Protein AF-A0A1R0GMZ8-F1 (afdb_monomer_lite)

Secondary structure (DSSP, 8-state):
-HHHHHHHHHHTT--GGGTHHHHHHTTTTTTS-HHHHHHHHHHHHHSTTHHHHHHHHHHHHHHHHHHHHTT--HHHHHHHHHS-----HHHHHHTT-

InterPro domains:
  IPR000195 Rab-GAP-TBC domain [PF00566] (2-69)
  IPR000195 Rab-GAP-TBC domain [PS50086] (1-48)
  IPR035969 Rab-GAP-TBC domain superfamily [SSF47923] (1-90)

Structure (mmCIF, N/CA/C/O backbone):
data_AF-A0A1R0GMZ8-F1
#
_entry.id   AF-A0A1R0GMZ8-F1
#
loop_
_atom_site.group_PDB
_atom_site.id
_atom_site.type_symbol
_atom_site.label_atom_id
_atom_site.label_alt_id
_atom_site.label_comp_id
_atom_site.label_asym_id
_atom_site.label_entity_id
_atom_site.label_seq_id
_atom_site.pdbx_PDB_ins_code
_atom_site.Cartn_x
_atom_site.Cartn_y
_atom_site.Cartn_z
_atom_site.occupancy
_atom_site.B_iso_or_equiv
_atom_site.auth_seq_id
_atom_site.auth_comp_id
_atom_site.auth_asym_id
_atom_site.auth_atom_id
_atom_site.pdbx_PDB_model_num
ATOM 1 N N . MET A 1 1 ? -16.283 5.421 -4.354 1.00 56.66 1 MET A N 1
ATOM 2 C CA . MET A 1 1 ? -15.078 4.561 -4.260 1.00 56.66 1 MET A CA 1
ATOM 3 C C . MET A 1 1 ? -13.914 5.290 -3.586 1.00 56.66 1 MET A C 1
ATOM 5 O O . MET A 1 1 ? -13.849 5.190 -2.375 1.00 56.66 1 MET A O 1
ATOM 9 N N . LEU A 1 2 ? -13.061 6.079 -4.261 1.00 70.12 2 LEU A N 1
ATOM 10 C CA . LEU A 1 2 ? -11.957 6.790 -3.568 1.00 70.12 2 LEU A CA 1
ATOM 11 C C . LEU A 1 2 ? -12.402 7.836 -2.518 1.00 70.12 2 LEU A C 1
ATOM 13 O O . LEU A 1 2 ? -11.794 7.876 -1.453 1.00 70.12 2 LEU A O 1
ATOM 17 N N . PRO A 1 3 ? -13.455 8.649 -2.759 1.00 79.88 3 PRO A N 1
ATOM 18 C CA . PRO A 1 3 ? -13.935 9.599 -1.751 1.00 79.88 3 PRO A CA 1
ATOM 19 C C . PRO A 1 3 ? -14.542 8.926 -0.514 1.00 79.88 3 PRO A C 1
ATOM 21 O O . PRO A 1 3 ? -14.454 9.482 0.570 1.00 79.88 3 PRO A O 1
ATOM 24 N N . GLU A 1 4 ? -15.139 7.740 -0.684 1.00 84.88 4 GLU A N 1
ATOM 25 C CA . GLU A 1 4 ? -15.691 6.952 0.429 1.00 84.88 4 GLU A CA 1
ATOM 26 C C . GLU A 1 4 ? -14.556 6.424 1.301 1.00 84.88 4 GLU A C 1
ATOM 28 O O . GLU A 1 4 ? -14.518 6.754 2.471 1.00 84.88 4 GLU A O 1
ATOM 33 N N . LEU A 1 5 ? -13.556 5.753 0.709 1.00 86.50 5 LEU A N 1
ATOM 34 C CA . LEU A 1 5 ? -12.401 5.244 1.458 1.00 86.50 5 LEU A CA 1
ATOM 35 C C . LEU A 1 5 ? -11.663 6.351 2.228 1.00 86.50 5 LEU A C 1
ATOM 37 O O . LEU A 1 5 ? -11.162 6.118 3.321 1.00 86.50 5 LEU A O 1
ATOM 41 N N . TYR A 1 6 ? -11.568 7.553 1.653 1.00 88.56 6 TYR A N 1
ATOM 42 C CA . TYR A 1 6 ? -11.003 8.696 2.364 1.00 88.56 6 TYR A CA 1
ATOM 43 C C . TYR A 1 6 ? -11.851 9.089 3.581 1.00 88.56 6 TYR A C 1
ATOM 45 O O . TYR A 1 6 ? -11.282 9.290 4.648 1.00 88.56 6 TYR A O 1
ATOM 53 N N . SER A 1 7 ? -13.178 9.157 3.424 1.00 89.94 7 SER A N 1
ATOM 54 C CA . SER A 1 7 ? -14.117 9.445 4.516 1.00 89.94 7 SER A CA 1
ATOM 55 C C . SER A 1 7 ? -14.042 8.381 5.609 1.00 89.94 7 SER A C 1
ATOM 57 O O . SER A 1 7 ? -13.904 8.731 6.771 1.00 89.94 7 SER A O 1
ATOM 59 N N . ASP A 1 8 ? -14.047 7.100 5.236 1.00 89.44 8 ASP A N 1
ATOM 60 C CA . ASP A 1 8 ? -14.008 5.970 6.171 1.00 89.44 8 ASP A CA 1
ATOM 61 C C . ASP A 1 8 ? -12.720 6.008 7.021 1.00 89.44 8 ASP A C 1
ATOM 63 O O . ASP A 1 8 ? -12.743 5.876 8.242 1.00 89.44 8 ASP A O 1
ATOM 67 N N . LEU A 1 9 ? -11.574 6.269 6.383 1.00 91.38 9 LEU A N 1
ATOM 68 C CA . LEU A 1 9 ? -10.291 6.413 7.076 1.00 91.38 9 LEU A CA 1
ATOM 69 C C . LEU A 1 9 ? -10.210 7.694 7.923 1.00 91.38 9 LEU A C 1
ATOM 71 O O . LEU A 1 9 ? -9.527 7.703 8.947 1.00 91.38 9 LEU A O 1
ATOM 75 N N . GLU A 1 10 ? -10.861 8.779 7.502 1.00 91.81 10 GLU A N 1
ATOM 76 C CA . GLU A 1 10 ? -10.930 10.028 8.270 1.00 91.81 10 GLU A CA 1
ATOM 77 C C . GLU A 1 10 ? -11.813 9.873 9.519 1.00 91.81 10 GLU A C 1
ATOM 79 O O . GLU A 1 10 ? -11.427 10.348 10.588 1.00 91.81 10 GLU A O 1
ATOM 84 N N . GLU A 1 11 ? -12.942 9.165 9.409 1.00 92.50 11 GLU A N 1
ATO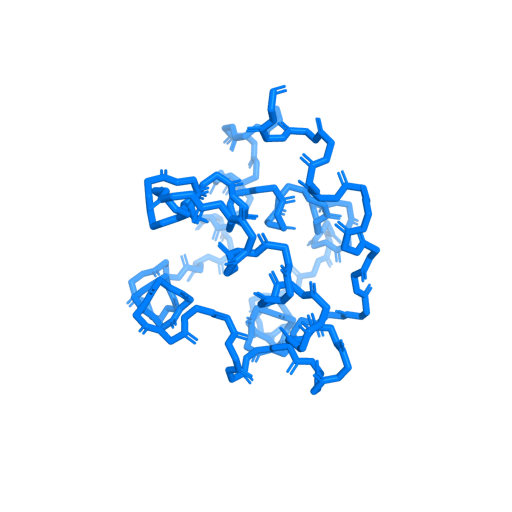M 85 C CA . GLU A 1 11 ? -13.838 8.829 10.525 1.00 92.50 11 GLU A CA 1
ATOM 86 C C . GLU A 1 11 ? -13.130 7.983 11.592 1.00 92.50 11 GLU A C 1
ATOM 88 O O . GLU A 1 11 ? -13.281 8.247 12.784 1.00 92.50 11 GLU A O 1
ATOM 93 N N . GLU A 1 12 ? -12.270 7.055 11.170 1.00 94.38 12 GLU A N 1
ATOM 94 C CA . GLU A 1 12 ? -11.416 6.246 12.051 1.00 94.38 12 GLU A CA 1
ATOM 95 C C . GLU A 1 12 ? -10.125 6.969 12.494 1.00 94.38 12 GLU A C 1
ATOM 97 O O . GLU A 1 12 ? -9.187 6.345 12.994 1.00 94.38 12 GLU A O 1
ATOM 102 N N . GLU A 1 13 ? -10.031 8.291 12.313 1.00 94.31 13 GLU A N 1
ATOM 103 C CA . GLU A 1 13 ? -8.897 9.138 12.720 1.00 94.31 13 GLU A CA 1
ATOM 104 C C . GLU A 1 13 ? -7.529 8.677 12.165 1.00 94.31 13 GLU A C 1
ATOM 106 O O . GLU A 1 13 ? -6.471 8.845 12.790 1.00 94.31 13 GLU A O 1
ATOM 111 N N . ILE A 1 14 ? -7.504 8.079 10.972 1.00 95.06 14 ILE A N 1
ATOM 112 C CA . ILE A 1 14 ? -6.270 7.610 10.338 1.00 95.06 14 ILE A CA 1
ATOM 113 C C . ILE A 1 14 ? -5.493 8.793 9.756 1.00 95.06 14 ILE A C 1
ATOM 115 O O . ILE A 1 14 ? -5.859 9.414 8.759 1.00 95.06 14 ILE A O 1
ATOM 119 N N . ASN A 1 15 ? -4.334 9.078 10.349 1.00 92.25 15 ASN A N 1
ATOM 120 C CA . ASN A 1 15 ? -3.453 10.134 9.872 1.00 92.25 15 ASN A CA 1
ATOM 121 C C . ASN A 1 15 ? -2.554 9.648 8.724 1.00 92.25 15 ASN A C 1
ATOM 123 O O . ASN A 1 15 ? -1.498 9.047 8.935 1.00 92.25 15 ASN A O 1
ATOM 127 N N . PHE A 1 16 ? -2.929 9.992 7.493 1.00 90.94 16 PHE A N 1
ATOM 128 C CA . PHE A 1 16 ? -2.166 9.679 6.279 1.00 90.94 16 PHE A CA 1
ATOM 129 C C . PHE A 1 16 ? -0.701 10.140 6.322 1.00 90.94 16 PHE A C 1
ATOM 131 O O . PHE A 1 16 ? 0.172 9.489 5.744 1.00 90.94 16 PHE A O 1
ATOM 138 N N . SER A 1 17 ? -0.399 11.221 7.047 1.00 92.31 17 SER A N 1
ATOM 139 C CA . SER A 1 17 ? 0.970 11.743 7.171 1.00 92.31 17 SER A CA 1
ATOM 140 C C . SER A 1 17 ? 1.914 10.773 7.891 1.00 92.31 17 SER A C 1
ATOM 142 O O . SER A 1 17 ? 3.130 10.888 7.743 1.00 92.31 17 SER A O 1
ATOM 144 N N . GLU A 1 18 ? 1.379 9.814 8.653 1.00 90.94 18 GLU A N 1
ATOM 145 C CA . GLU A 1 18 ? 2.170 8.828 9.398 1.00 90.94 18 GLU A CA 1
ATOM 146 C C . GLU A 1 18 ? 2.735 7.722 8.496 1.00 90.94 18 GLU A C 1
ATOM 148 O O . GLU A 1 18 ? 3.820 7.207 8.776 1.00 90.94 18 GLU A O 1
ATOM 153 N N . PHE A 1 19 ? 2.049 7.374 7.400 1.00 93.12 19 PHE A N 1
ATOM 154 C CA . PHE A 1 19 ? 2.411 6.217 6.571 1.00 93.12 19 PHE A CA 1
ATOM 155 C C . PHE A 1 19 ? 2.661 6.540 5.094 1.00 93.12 19 PHE A C 1
ATOM 157 O O . PHE A 1 19 ? 3.535 5.918 4.490 1.00 93.12 19 PHE A O 1
ATOM 164 N N . VAL A 1 20 ? 1.973 7.525 4.502 1.00 94.69 20 VAL A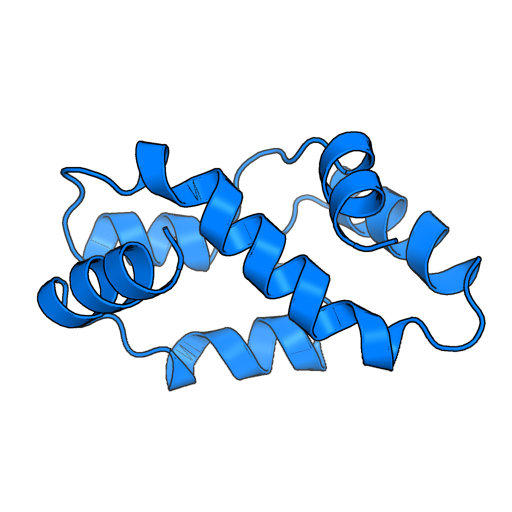 N 1
ATOM 165 C CA . VAL A 1 20 ? 2.105 7.841 3.066 1.00 94.69 20 VAL A CA 1
ATOM 166 C C . VAL A 1 20 ? 3.551 8.177 2.676 1.00 94.69 20 VAL A C 1
ATOM 168 O O . VAL A 1 20 ? 4.038 7.608 1.697 1.00 94.69 20 VAL A O 1
ATOM 171 N N . PRO A 1 21 ? 4.307 9.001 3.434 1.00 95.56 21 PRO A N 1
ATOM 172 C CA . PRO A 1 21 ? 5.714 9.238 3.120 1.00 95.56 21 PRO A CA 1
ATOM 173 C C . PRO A 1 21 ? 6.560 7.963 3.173 1.00 95.56 21 PRO A C 1
ATOM 175 O O . PRO A 1 21 ? 7.526 7.843 2.428 1.00 95.56 21 PRO A O 1
ATOM 178 N N . GLN A 1 22 ? 6.216 7.003 4.036 1.00 95.81 22 GLN A N 1
ATOM 179 C CA . GLN A 1 22 ? 6.941 5.736 4.117 1.00 95.81 22 GLN A CA 1
ATOM 180 C C . GLN A 1 22 ? 6.687 4.884 2.874 1.00 95.81 22 GLN A C 1
ATOM 182 O O . GLN A 1 22 ? 7.634 4.352 2.300 1.00 95.81 22 GLN A O 1
ATOM 187 N N . TRP A 1 23 ? 5.426 4.797 2.443 1.00 96.56 23 TRP A N 1
ATOM 188 C CA . TRP A 1 23 ? 5.043 4.068 1.237 1.00 96.56 23 TRP A CA 1
ATOM 189 C C . TRP A 1 23 ? 5.773 4.630 0.015 1.00 96.56 23 TRP A C 1
ATOM 191 O O . TRP A 1 23 ? 6.417 3.868 -0.701 1.00 96.56 23 TRP A O 1
ATOM 201 N N . LEU A 1 24 ? 5.753 5.959 -0.149 1.00 96.38 24 LEU A N 1
ATOM 202 C CA . LEU A 1 24 ? 6.349 6.650 -1.295 1.00 96.38 24 LEU A CA 1
ATOM 203 C C . LEU A 1 24 ? 7.884 6.633 -1.288 1.00 96.38 24 LEU A C 1
ATOM 205 O O . LEU A 1 24 ? 8.499 6.350 -2.312 1.00 96.38 24 LEU A O 1
ATOM 209 N N . ASN A 1 25 ? 8.522 6.924 -0.150 1.00 96.38 25 ASN A N 1
ATOM 210 C CA . ASN A 1 25 ? 9.983 7.059 -0.093 1.00 96.38 25 ASN A CA 1
ATOM 211 C C . ASN A 1 25 ? 10.705 5.710 -0.106 1.00 96.38 25 ASN A C 1
ATOM 213 O O . ASN A 1 25 ? 11.825 5.621 -0.606 1.00 96.38 25 ASN A O 1
ATOM 217 N N . PHE A 1 26 ? 10.091 4.668 0.462 1.00 96.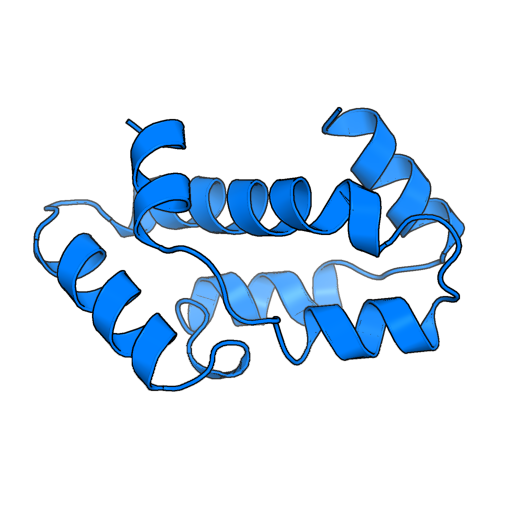88 26 PHE A N 1
ATOM 218 C CA . PHE A 1 26 ? 10.686 3.331 0.530 1.00 96.88 26 PHE A CA 1
ATOM 219 C C . PHE A 1 26 ? 10.089 2.356 -0.482 1.00 96.88 26 PHE A C 1
ATOM 221 O O . PHE A 1 26 ? 10.398 1.165 -0.427 1.00 96.88 26 PHE A O 1
ATOM 228 N N . ILE A 1 27 ? 9.256 2.849 -1.405 1.00 95.75 27 ILE A N 1
ATOM 229 C CA . ILE A 1 27 ? 8.680 2.066 -2.502 1.00 95.75 27 ILE A CA 1
ATOM 230 C C . ILE A 1 27 ? 8.019 0.790 -1.941 1.00 95.75 27 ILE A C 1
ATOM 232 O O . ILE A 1 27 ? 8.260 -0.326 -2.408 1.00 95.75 27 ILE A O 1
ATOM 236 N N . LEU A 1 28 ? 7.239 0.968 -0.866 1.00 96.12 28 LEU A N 1
ATOM 237 C CA . LEU A 1 28 ? 6.492 -0.063 -0.122 1.00 96.12 28 LEU A CA 1
ATOM 238 C C . LEU A 1 28 ? 7.308 -1.215 0.499 1.00 96.12 28 LEU A C 1
ATOM 240 O O . LEU A 1 28 ? 6.723 -2.136 1.073 1.00 96.12 28 LEU A O 1
ATOM 244 N N . ALA A 1 29 ? 8.642 -1.195 0.428 1.00 96.06 29 ALA A N 1
ATOM 245 C CA . ALA A 1 29 ? 9.464 -2.309 0.905 1.00 96.06 29 ALA A CA 1
ATOM 246 C C . ALA A 1 29 ? 9.271 -2.674 2.390 1.00 96.06 29 ALA A C 1
ATOM 248 O O . ALA A 1 29 ? 9.297 -3.869 2.687 1.00 96.06 29 ALA A O 1
ATOM 249 N N . PRO A 1 30 ? 9.071 -1.722 3.325 1.00 95.88 30 PRO A N 1
ATOM 250 C CA . PRO A 1 30 ? 8.829 -2.060 4.728 1.00 95.88 30 PRO A CA 1
ATOM 251 C C . PRO A 1 30 ? 7.450 -2.678 4.988 1.00 95.88 30 PRO A C 1
ATOM 253 O O . PRO A 1 30 ? 7.292 -3.398 5.971 1.00 95.88 30 PRO A O 1
ATOM 256 N N . GLN A 1 31 ? 6.457 -2.377 4.146 1.00 96.19 31 GLN A N 1
ATOM 257 C CA . GLN A 1 31 ? 5.066 -2.782 4.361 1.00 96.19 31 GLN A CA 1
ATOM 258 C C . GLN A 1 31 ? 4.716 -4.105 3.680 1.00 96.19 31 GLN A C 1
ATOM 260 O O . GLN A 1 31 ? 3.811 -4.800 4.138 1.00 96.19 31 GLN A O 1
ATOM 265 N N . LEU A 1 32 ? 5.421 -4.466 2.607 1.00 95.06 32 LEU A N 1
ATOM 266 C CA . LEU A 1 32 ? 5.191 -5.694 1.852 1.00 95.06 32 LEU A CA 1
ATOM 267 C C . LEU A 1 32 ? 6.077 -6.847 2.332 1.00 95.06 32 LEU A C 1
ATOM 269 O O . LEU A 1 32 ? 7.222 -6.676 2.752 1.00 95.06 32 LEU A O 1
ATOM 273 N N . ALA A 1 33 ? 5.566 -8.071 2.191 1.00 94.56 33 ALA A N 1
ATOM 274 C CA . ALA A 1 33 ? 6.400 -9.262 2.276 1.00 94.56 33 ALA A CA 1
ATOM 275 C C . ALA A 1 33 ? 7.458 -9.255 1.159 1.00 94.56 33 ALA A C 1
ATOM 277 O O . ALA A 1 33 ? 7.162 -8.879 0.025 1.00 94.56 33 ALA A O 1
ATOM 278 N N . LEU A 1 34 ? 8.663 -9.764 1.449 1.00 93.75 34 LEU A N 1
ATOM 279 C CA . LEU A 1 34 ? 9.809 -9.733 0.528 1.00 93.75 34 LEU A CA 1
ATOM 280 C C . LEU A 1 34 ? 9.474 -10.223 -0.891 1.00 93.75 34 LEU A C 1
ATOM 282 O O . LEU A 1 34 ? 9.922 -9.628 -1.864 1.00 93.75 34 LEU A O 1
ATOM 286 N N . GLN A 1 35 ? 8.677 -11.288 -1.021 1.00 93.12 35 GLN A N 1
ATOM 287 C CA . GLN A 1 35 ? 8.294 -11.826 -2.331 1.00 93.12 35 GLN A CA 1
ATOM 288 C C . GLN A 1 35 ? 7.461 -10.832 -3.157 1.00 93.12 35 GLN A C 1
ATOM 290 O O . GLN A 1 35 ? 7.695 -10.692 -4.357 1.00 93.12 35 GLN A O 1
ATOM 295 N N . ASN A 1 36 ? 6.533 -10.112 -2.521 1.00 93.56 36 ASN A N 1
ATOM 296 C CA . ASN A 1 36 ? 5.721 -9.088 -3.179 1.00 93.56 36 ASN A CA 1
ATOM 297 C C . ASN A 1 36 ? 6.543 -7.837 -3.482 1.00 93.56 36 ASN A C 1
ATOM 299 O O . ASN A 1 36 ? 6.395 -7.278 -4.565 1.00 93.56 36 ASN A O 1
ATOM 303 N N . THR A 1 37 ? 7.459 -7.453 -2.587 1.00 94.94 37 THR A N 1
ATOM 304 C CA . THR A 1 37 ? 8.415 -6.365 -2.836 1.00 94.94 37 THR A CA 1
ATOM 305 C C . THR A 1 37 ? 9.240 -6.642 -4.088 1.00 94.94 37 THR A C 1
ATOM 307 O O . THR A 1 37 ? 9.287 -5.805 -4.982 1.00 94.94 37 THR A O 1
ATOM 310 N N . LEU A 1 38 ? 9.840 -7.834 -4.194 1.00 94.31 38 LEU A N 1
ATOM 311 C CA . LEU A 1 38 ? 10.656 -8.207 -5.353 1.00 94.31 38 LEU A CA 1
ATOM 312 C C . LEU A 1 38 ? 9.836 -8.221 -6.647 1.00 94.31 38 LEU A C 1
ATOM 314 O O . LEU A 1 38 ? 10.263 -7.627 -7.628 1.00 94.31 38 LEU A O 1
ATOM 318 N N . ARG A 1 39 ? 8.634 -8.814 -6.641 1.00 93.00 39 ARG A N 1
ATOM 319 C CA . ARG A 1 39 ? 7.754 -8.815 -7.824 1.00 93.00 39 ARG A CA 1
ATOM 320 C C . ARG A 1 39 ? 7.339 -7.415 -8.258 1.00 93.00 39 ARG A C 1
ATOM 322 O O . ARG A 1 39 ? 7.304 -7.134 -9.451 1.00 93.00 39 ARG A O 1
ATOM 329 N N . LEU A 1 40 ? 7.005 -6.545 -7.307 1.00 92.62 40 LEU A N 1
ATOM 330 C CA . LEU A 1 40 ? 6.652 -5.162 -7.610 1.00 92.62 40 LEU A CA 1
ATOM 331 C C . LEU A 1 40 ? 7.847 -4.420 -8.213 1.00 92.62 40 LEU A C 1
ATOM 333 O O . LEU A 1 40 ? 7.700 -3.692 -9.191 1.00 92.62 40 LEU A O 1
ATOM 337 N N . TRP A 1 41 ? 9.034 -4.633 -7.651 1.00 94.62 41 TRP A N 1
ATOM 338 C CA . TRP A 1 41 ? 10.262 -4.005 -8.121 1.00 94.62 41 TRP A CA 1
ATOM 339 C C . TRP A 1 41 ? 10.714 -4.532 -9.484 1.00 94.62 41 TRP A C 1
ATOM 341 O O . TRP A 1 41 ? 11.203 -3.739 -10.281 1.00 94.62 41 TRP A O 1
ATOM 351 N N . ASP A 1 42 ? 10.478 -5.807 -9.806 1.00 93.75 42 ASP A N 1
ATOM 352 C CA . ASP A 1 42 ? 10.695 -6.343 -11.157 1.00 93.75 42 ASP A CA 1
ATOM 353 C C . ASP A 1 42 ? 9.856 -5.577 -12.196 1.00 93.75 42 ASP A C 1
ATOM 355 O O . ASP A 1 42 ? 10.361 -5.217 -13.261 1.00 93.75 42 ASP A O 1
ATOM 359 N N . VAL A 1 43 ? 8.592 -5.266 -11.875 1.00 90.44 43 VAL A N 1
ATOM 360 C CA . VAL A 1 43 ? 7.725 -4.443 -12.736 1.00 90.44 43 VAL A CA 1
ATOM 361 C C . VAL A 1 43 ? 8.250 -3.011 -12.814 1.00 90.44 43 VAL A C 1
ATOM 363 O O . VAL A 1 43 ? 8.462 -2.504 -13.914 1.00 90.44 43 VAL A O 1
ATOM 366 N N . TYR A 1 44 ? 8.518 -2.365 -11.679 1.00 92.94 44 TYR A N 1
ATOM 367 C CA . TYR A 1 44 ? 8.999 -0.980 -11.647 1.00 92.94 44 TYR A CA 1
ATOM 368 C C . TYR A 1 44 ? 10.301 -0.782 -12.410 1.00 92.94 44 TYR A C 1
ATOM 370 O O . TYR A 1 44 ? 10.405 0.140 -13.211 1.00 92.94 44 TYR A O 1
ATOM 378 N N . PHE A 1 45 ? 11.277 -1.665 -12.226 1.00 91.56 45 PHE A N 1
ATOM 379 C CA . PHE A 1 45 ? 12.565 -1.553 -12.903 1.00 91.56 45 PHE A CA 1
ATOM 380 C C . PHE A 1 45 ? 12.522 -1.983 -14.372 1.00 91.56 45 PHE A C 1
ATOM 382 O O . PHE A 1 45 ? 13.494 -1.767 -15.093 1.00 91.56 45 PHE A O 1
ATOM 389 N N . SER A 1 46 ? 11.397 -2.533 -14.843 1.00 91.88 46 SER A N 1
ATOM 390 C CA . SER A 1 46 ? 11.132 -2.706 -16.276 1.00 91.88 46 SER A CA 1
ATOM 391 C C . SER A 1 46 ? 10.556 -1.448 -16.949 1.00 91.88 46 SER A C 1
ATOM 393 O O . SER A 1 46 ? 10.536 -1.371 -18.177 1.00 91.88 46 SER A O 1
ATOM 395 N N . MET A 1 47 ? 10.107 -0.457 -16.168 1.00 89.00 47 MET A N 1
ATOM 396 C CA . MET A 1 47 ? 9.511 0.797 -16.640 1.00 89.00 47 MET A CA 1
ATOM 397 C C . MET A 1 47 ? 10.517 1.956 -16.550 1.00 89.00 47 MET A C 1
ATOM 399 O O . MET A 1 47 ? 11.298 2.038 -15.607 1.00 89.00 47 MET A O 1
ATOM 403 N N . ASN A 1 48 ? 10.469 2.894 -17.500 1.00 85.88 48 ASN A N 1
ATOM 404 C CA . ASN A 1 48 ? 11.405 4.028 -17.525 1.00 85.88 48 ASN A CA 1
ATOM 405 C C . ASN A 1 48 ? 11.108 5.097 -16.449 1.00 85.88 48 ASN A C 1
ATOM 407 O O . ASN A 1 48 ? 12.049 5.671 -15.913 1.00 85.88 48 ASN A O 1
ATOM 411 N N . ASP A 1 49 ? 9.834 5.307 -16.085 1.00 87.75 49 ASP A N 1
ATOM 412 C CA . ASP A 1 49 ? 9.391 6.402 -15.198 1.00 87.75 49 ASP A CA 1
ATOM 413 C C . ASP A 1 49 ? 8.512 5.902 -14.038 1.00 87.75 49 ASP A C 1
ATOM 415 O O . ASP A 1 49 ? 7.516 6.516 -13.662 1.00 87.75 49 ASP A O 1
ATOM 419 N N . PHE A 1 50 ? 8.854 4.750 -13.450 1.00 89.81 50 PHE A N 1
ATOM 420 C CA . PHE A 1 50 ? 8.001 4.081 -12.455 1.00 89.81 50 PHE A CA 1
ATOM 421 C C . PHE A 1 50 ? 7.628 4.957 -11.244 1.00 89.81 50 PHE A C 1
ATOM 423 O O . PHE A 1 50 ? 6.577 4.748 -10.642 1.00 89.81 50 PHE A O 1
ATOM 430 N N . LEU A 1 51 ? 8.460 5.939 -10.879 1.00 92.56 51 LEU A N 1
ATOM 431 C CA . LEU A 1 51 ? 8.183 6.851 -9.765 1.00 92.56 51 LEU A CA 1
ATOM 432 C C . LEU A 1 51 ? 6.968 7.747 -10.029 1.00 92.56 51 LEU A C 1
ATOM 434 O O . LEU A 1 51 ? 6.266 8.087 -9.080 1.00 92.56 51 LEU A O 1
ATOM 438 N N . GLU A 1 52 ? 6.682 8.087 -11.289 1.00 92.00 52 GLU A N 1
ATOM 439 C CA . GLU A 1 52 ? 5.466 8.825 -11.660 1.00 92.00 52 GLU A CA 1
ATOM 440 C C . GLU A 1 52 ? 4.214 7.953 -11.494 1.00 92.00 52 GLU A C 1
ATOM 442 O O . GLU A 1 52 ? 3.148 8.448 -11.130 1.00 92.00 52 GLU A O 1
ATOM 447 N N . PHE A 1 53 ? 4.361 6.638 -11.684 1.00 88.81 53 PHE A N 1
ATOM 448 C CA . PHE A 1 53 ? 3.292 5.650 -11.522 1.00 88.81 53 PHE A CA 1
ATOM 449 C C . PHE A 1 53 ? 3.110 5.182 -10.072 1.00 88.81 53 PHE A C 1
ATOM 451 O O . PHE A 1 53 ? 2.027 4.739 -9.690 1.00 88.81 53 PHE A O 1
ATOM 458 N N . HIS A 1 54 ? 4.147 5.288 -9.242 1.00 93.88 54 HIS A N 1
ATOM 459 C CA . HIS A 1 54 ? 4.152 4.745 -7.887 1.00 93.88 54 HIS A CA 1
ATOM 460 C C . HIS A 1 54 ? 2.991 5.239 -6.995 1.00 93.88 54 HIS A C 1
ATOM 462 O O . HIS A 1 54 ? 2.374 4.404 -6.326 1.00 93.88 54 HIS A O 1
ATOM 468 N N . PRO A 1 55 ? 2.602 6.533 -7.004 1.00 93.56 55 PRO A N 1
ATOM 469 C CA . PRO A 1 55 ? 1.438 6.995 -6.248 1.00 93.56 55 PRO A CA 1
ATOM 470 C C . PRO A 1 55 ? 0.136 6.288 -6.646 1.00 93.56 55 PRO A C 1
ATOM 472 O O . PRO A 1 55 ? -0.684 5.992 -5.780 1.00 93.56 55 PRO A O 1
ATOM 475 N N . PHE A 1 56 ? -0.047 5.968 -7.930 1.00 90.69 56 PHE A N 1
ATOM 476 C CA . PHE A 1 56 ? -1.234 5.258 -8.413 1.00 90.69 56 PHE A CA 1
ATOM 477 C C . PHE A 1 56 ? -1.265 3.815 -7.922 1.00 90.69 56 PHE A C 1
ATOM 479 O O . PHE A 1 56 ? -2.324 3.328 -7.536 1.00 90.69 56 PHE A O 1
ATOM 486 N N . VAL A 1 57 ? -0.103 3.166 -7.831 1.00 92.19 57 VAL A N 1
ATOM 487 C CA . VAL A 1 57 ? 0.005 1.847 -7.202 1.00 92.19 57 VAL A CA 1
ATOM 488 C C . VAL A 1 57 ? -0.354 1.916 -5.719 1.00 92.19 57 VAL A C 1
ATOM 490 O O . VAL A 1 57 ? -1.159 1.112 -5.258 1.00 92.19 57 VAL A O 1
ATOM 493 N N . CYS A 1 58 ? 0.157 2.898 -4.971 1.00 93.94 58 CYS A N 1
ATOM 494 C CA . CYS A 1 58 ? -0.220 3.100 -3.567 1.00 93.94 58 CYS A CA 1
ATOM 495 C C . CYS A 1 58 ? -1.739 3.288 -3.397 1.00 93.94 58 CYS A C 1
ATOM 497 O O . CYS A 1 58 ? -2.346 2.681 -2.515 1.00 93.94 58 CYS A O 1
ATOM 499 N N . ILE A 1 59 ? -2.370 4.078 -4.271 1.00 91.25 59 ILE A N 1
ATOM 500 C CA . ILE A 1 59 ? -3.826 4.280 -4.283 1.00 91.25 59 ILE A CA 1
ATOM 501 C C . ILE A 1 59 ? -4.566 2.985 -4.643 1.00 91.25 59 ILE A C 1
ATOM 503 O O . ILE A 1 59 ? -5.585 2.675 -4.025 1.00 91.25 59 ILE A O 1
ATOM 507 N N . SER A 1 60 ? -4.064 2.212 -5.609 1.00 90.38 60 SER A N 1
ATOM 508 C CA . SER A 1 60 ? -4.646 0.923 -5.995 1.00 90.38 60 SER A CA 1
ATOM 509 C C . SER A 1 60 ? -4.594 -0.082 -4.847 1.00 90.38 60 SER A C 1
ATOM 511 O O . SER A 1 60 ? -5.559 -0.812 -4.640 1.00 90.38 60 SER A O 1
ATOM 513 N N . ILE A 1 61 ? -3.505 -0.100 -4.075 1.00 91.56 61 ILE A N 1
ATOM 514 C CA . ILE A 1 61 ? -3.380 -0.941 -2.881 1.00 91.56 61 ILE A CA 1
ATOM 515 C C . ILE A 1 61 ? -4.411 -0.518 -1.838 1.00 91.56 61 ILE A C 1
ATOM 517 O O . ILE A 1 61 ? -5.192 -1.357 -1.403 1.00 91.56 61 ILE A O 1
ATOM 52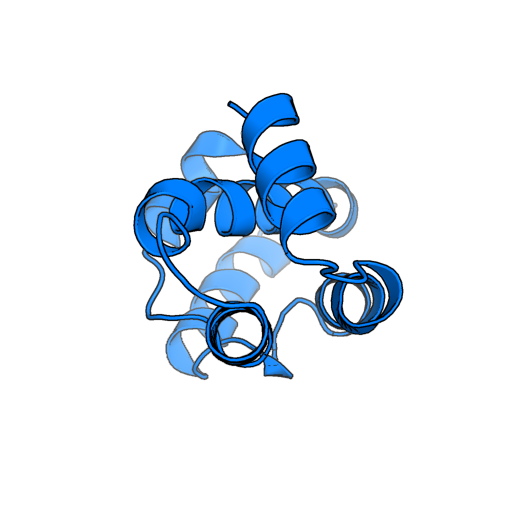1 N N . LEU A 1 62 ? -4.488 0.772 -1.493 1.00 90.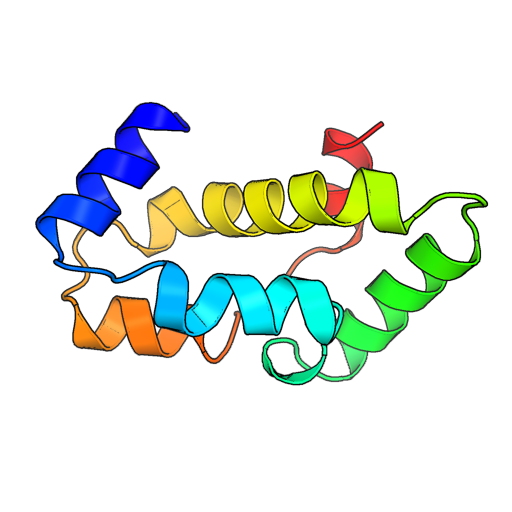69 62 LEU A N 1
ATOM 522 C CA . LEU A 1 62 ? -5.504 1.277 -0.558 1.00 90.69 62 LEU A CA 1
ATOM 523 C C . LEU A 1 62 ? -6.926 0.931 -1.022 1.00 90.69 62 LEU A C 1
ATOM 525 O O . LEU A 1 62 ? -7.736 0.461 -0.232 1.00 90.69 62 LEU A O 1
ATOM 529 N N . SER A 1 63 ? -7.207 1.084 -2.316 1.00 90.00 63 SER A N 1
ATOM 530 C CA . SER A 1 63 ? -8.510 0.748 -2.901 1.00 90.00 63 SER A CA 1
ATOM 531 C C . SER A 1 63 ? -8.822 -0.745 -2.803 1.00 90.00 63 SER A C 1
ATOM 533 O O . SER A 1 63 ? -9.955 -1.106 -2.502 1.00 90.00 63 SER A O 1
ATOM 535 N N . SER A 1 64 ? -7.824 -1.612 -3.008 1.00 88.88 64 SER A N 1
ATOM 536 C CA . SER A 1 64 ? -7.979 -3.067 -2.866 1.00 88.88 64 SER A CA 1
ATOM 537 C C . SER A 1 64 ? -8.242 -3.508 -1.426 1.00 88.88 64 SER A C 1
ATOM 539 O O . SER A 1 64 ? -8.804 -4.575 -1.208 1.00 88.88 64 SER A O 1
ATOM 541 N N . LEU A 1 65 ? -7.863 -2.679 -0.449 1.00 89.88 65 LEU A N 1
ATOM 542 C CA . LEU A 1 65 ? -8.105 -2.942 0.963 1.00 89.88 65 LEU A CA 1
ATOM 543 C C . LEU A 1 65 ? -9.484 -2.475 1.422 1.00 89.88 65 LEU A C 1
ATOM 545 O O . LEU A 1 65 ? -9.882 -2.891 2.500 1.00 89.88 65 LEU A O 1
ATOM 549 N N . LYS A 1 66 ? -10.213 -1.657 0.645 1.00 89.25 66 LYS A N 1
ATOM 550 C CA . LYS A 1 66 ? -11.460 -1.011 1.091 1.00 89.25 66 LYS A CA 1
ATOM 551 C C . LYS A 1 66 ? -12.406 -1.989 1.799 1.00 89.25 66 LYS A C 1
ATOM 553 O O . LYS A 1 66 ? -12.708 -1.780 2.963 1.00 89.25 66 LYS A O 1
ATOM 558 N N . GLU A 1 67 ? -12.781 -3.085 1.139 1.00 88.50 67 GLU A N 1
ATOM 559 C CA . GLU A 1 67 ? -13.692 -4.094 1.713 1.00 88.50 67 GLU A CA 1
ATOM 560 C C . GLU A 1 67 ? -13.131 -4.779 2.970 1.00 88.50 67 GLU A C 1
ATOM 562 O O . GLU A 1 67 ? -13.885 -5.248 3.810 1.00 88.50 67 GLU A O 1
ATOM 567 N N . SER A 1 68 ? -11.805 -4.868 3.111 1.00 87.94 68 SER A N 1
ATOM 568 C CA . SER A 1 68 ? -11.160 -5.460 4.292 1.00 87.94 68 SER A CA 1
ATOM 569 C C . SER A 1 68 ? -11.011 -4.484 5.457 1.00 87.94 68 SER A C 1
ATOM 571 O O . SER A 1 68 ? -10.691 -4.921 6.556 1.00 87.94 68 SER A O 1
ATOM 573 N N . LEU A 1 69 ? -11.158 -3.183 5.203 1.00 90.62 69 LEU A N 1
ATOM 574 C CA . LEU A 1 69 ? -11.103 -2.132 6.218 1.00 90.62 69 LEU A CA 1
ATOM 575 C C . LEU A 1 69 ? -12.495 -1.774 6.742 1.00 90.62 69 LEU A C 1
ATOM 577 O O . LEU A 1 69 ? -12.588 -1.172 7.808 1.00 90.62 69 LEU A O 1
ATOM 581 N N . GLU A 1 70 ? -13.552 -2.146 6.012 1.00 87.56 70 GLU A N 1
ATOM 582 C CA . GLU A 1 70 ? -14.929 -2.025 6.486 1.00 87.56 70 GLU A CA 1
ATOM 583 C C . GLU A 1 70 ? -15.078 -2.740 7.843 1.00 87.56 70 GLU A C 1
ATOM 585 O O . GLU A 1 70 ? -14.583 -3.851 8.038 1.00 87.56 70 GLU A O 1
ATOM 590 N N . ASP A 1 71 ? -15.736 -2.066 8.789 1.00 87.94 71 ASP A N 1
ATOM 591 C CA . ASP A 1 71 ? -15.997 -2.529 10.160 1.00 87.94 71 ASP A CA 1
ATOM 592 C C . ASP A 1 71 ? -14.764 -2.746 11.073 1.00 87.94 71 ASP A C 1
ATOM 594 O O . ASP A 1 71 ? -14.907 -3.336 12.147 1.00 87.94 71 ASP A O 1
ATOM 598 N N . LEU A 1 72 ? -13.567 -2.273 10.699 1.00 93.56 72 LEU A N 1
ATOM 599 C CA . LEU A 1 72 ? -12.373 -2.328 11.558 1.00 93.56 72 LEU A CA 1
ATOM 600 C C . LEU A 1 72 ? -12.176 -1.052 12.382 1.00 93.56 72 LEU A C 1
ATOM 602 O O . LEU A 1 72 ? -12.403 0.051 11.896 1.00 93.56 72 LEU A O 1
ATOM 606 N N . GLU A 1 73 ? -11.645 -1.193 13.598 1.00 93.69 73 GLU A N 1
ATOM 607 C CA . GLU A 1 73 ? -11.289 -0.042 14.436 1.00 93.69 73 GLU A CA 1
ATOM 608 C C . GLU A 1 73 ? -9.903 0.528 14.060 1.00 93.69 73 GLU A C 1
ATOM 610 O O . GLU A 1 73 ? -9.018 -0.186 13.569 1.00 93.69 73 GLU A O 1
ATOM 615 N N . HIS A 1 74 ? -9.648 1.800 14.393 1.00 93.12 74 HIS A N 1
ATOM 616 C CA . HIS A 1 74 ? -8.368 2.515 14.202 1.00 93.12 74 HIS A CA 1
ATOM 617 C C . HIS A 1 74 ? -7.090 1.659 14.332 1.00 93.12 74 HIS A C 1
ATOM 619 O O . HIS A 1 74 ? -6.177 1.729 13.503 1.00 93.12 74 HIS A O 1
ATOM 625 N N . SER A 1 75 ? -6.979 0.862 15.402 1.00 95.31 75 SER A N 1
ATOM 626 C CA . SER A 1 75 ? -5.766 0.080 15.683 1.00 95.31 75 SER A CA 1
ATOM 627 C C . SER A 1 75 ? -5.550 -1.080 14.702 1.00 95.31 75 SER A C 1
ATOM 629 O O . SER A 1 75 ? -4.407 -1.393 14.354 1.00 95.31 75 SER A O 1
ATOM 631 N N . GLU A 1 76 ? -6.633 -1.678 14.213 1.00 95.75 76 GLU A N 1
ATOM 632 C CA . GLU A 1 76 ? -6.621 -2.779 13.252 1.00 95.75 76 GLU A CA 1
ATOM 633 C C . GLU A 1 76 ? -6.293 -2.256 11.856 1.00 95.75 76 GLU A C 1
ATOM 635 O O . GLU A 1 76 ? -5.398 -2.787 11.191 1.00 95.75 76 GLU A O 1
ATOM 640 N N . ILE A 1 77 ? -6.910 -1.136 11.467 1.00 95.31 77 ILE A N 1
ATOM 641 C CA . ILE A 1 77 ? -6.601 -0.431 10.218 1.00 95.31 77 ILE A CA 1
ATOM 642 C C . ILE A 1 77 ? -5.118 -0.051 10.179 1.00 95.31 77 ILE A C 1
ATOM 644 O O . ILE A 1 77 ? -4.417 -0.351 9.208 1.00 95.31 77 ILE A O 1
ATOM 648 N N . LYS A 1 78 ? -4.587 0.541 11.259 1.00 94.81 78 LYS A N 1
ATOM 649 C CA . LYS A 1 78 ? -3.153 0.861 11.356 1.00 94.81 78 LYS A CA 1
ATOM 650 C C . LYS A 1 78 ? -2.268 -0.373 11.233 1.00 94.81 78 LYS A C 1
ATOM 652 O O . LYS A 1 78 ? -1.236 -0.308 10.566 1.00 94.81 78 LYS A O 1
ATOM 657 N N . SER A 1 79 ? -2.652 -1.487 11.851 1.00 95.44 79 SER A N 1
ATOM 658 C CA . SER A 1 79 ? -1.909 -2.746 11.752 1.00 95.44 79 SER A CA 1
ATOM 659 C C . SER A 1 79 ? -1.798 -3.221 10.298 1.00 95.44 79 SER A C 1
ATOM 661 O O . SER A 1 79 ? -0.701 -3.552 9.843 1.00 95.44 79 SER A O 1
ATOM 663 N N . ILE A 1 80 ? -2.901 -3.163 9.543 1.00 95.06 80 ILE A N 1
ATOM 664 C CA . ILE A 1 80 ? -2.942 -3.525 8.118 1.00 95.06 80 ILE A CA 1
ATOM 665 C C . ILE A 1 80 ? -2.108 -2.555 7.270 1.00 95.06 80 ILE A C 1
ATOM 667 O O . ILE A 1 80 ? -1.323 -2.985 6.429 1.00 95.06 80 ILE A O 1
ATOM 671 N N . ILE A 1 81 ? -2.222 -1.245 7.497 1.00 94.38 81 ILE A N 1
ATOM 672 C CA . ILE A 1 81 ? -1.469 -0.227 6.740 1.00 94.38 81 ILE A CA 1
ATOM 673 C C . ILE A 1 81 ? 0.045 -0.360 6.962 1.00 94.38 81 ILE A C 1
ATOM 675 O O . ILE A 1 81 ? 0.839 -0.169 6.034 1.00 94.38 81 ILE A O 1
ATOM 679 N N . LEU A 1 82 ? 0.463 -0.676 8.190 1.00 93.69 82 LEU A N 1
ATOM 680 C CA . LEU A 1 82 ? 1.874 -0.868 8.534 1.00 93.69 82 LEU A CA 1
ATOM 681 C C . LEU A 1 82 ? 2.423 -2.204 8.025 1.00 93.69 82 LEU A C 1
ATOM 683 O O . LEU A 1 82 ? 3.631 -2.318 7.808 1.00 93.69 82 LEU A O 1
ATOM 687 N N . ARG A 1 83 ? 1.559 -3.203 7.828 1.00 95.06 83 ARG A N 1
ATOM 688 C CA . ARG A 1 83 ? 1.924 -4.521 7.315 1.00 95.06 83 ARG A CA 1
ATOM 689 C C . ARG A 1 83 ? 0.847 -5.037 6.369 1.00 95.06 83 ARG A C 1
ATOM 691 O O . ARG A 1 83 ? -0.106 -5.696 6.782 1.00 95.06 83 ARG A O 1
ATOM 698 N N . LEU A 1 84 ? 1.061 -4.766 5.090 1.00 95.06 84 LEU A N 1
ATOM 699 C CA . LEU A 1 84 ? 0.115 -5.090 4.038 1.00 95.06 84 LEU A CA 1
ATOM 700 C C . LEU A 1 84 ? -0.061 -6.612 3.896 1.00 95.06 84 LEU A C 1
ATOM 702 O O . LEU A 1 84 ? 0.904 -7.369 4.080 1.00 95.06 84 LEU A O 1
ATOM 706 N N . PRO A 1 85 ? -1.277 -7.071 3.549 1.00 91.94 85 PRO A N 1
ATOM 707 C CA . PRO A 1 85 ? -1.534 -8.476 3.262 1.00 91.94 85 PRO A CA 1
ATOM 708 C C . PRO A 1 85 ? -0.811 -8.923 1.983 1.00 91.94 85 PRO A C 1
ATOM 710 O O . PRO A 1 85 ? -0.155 -8.139 1.291 1.00 91.94 85 PRO A O 1
ATOM 713 N N . GLU A 1 86 ? -0.918 -10.210 1.650 1.00 87.44 86 GLU A N 1
ATOM 714 C CA . GLU A 1 86 ? -0.469 -10.664 0.338 1.00 87.44 86 GLU A CA 1
ATOM 715 C C . GLU A 1 86 ? -1.295 -9.987 -0.759 1.00 87.44 86 GLU A C 1
ATOM 717 O O . GLU A 1 86 ? -2.521 -10.053 -0.765 1.00 87.44 86 GLU A O 1
ATOM 722 N N . LEU A 1 87 ? -0.602 -9.327 -1.685 1.00 84.94 87 LEU A N 1
ATOM 723 C CA . LEU A 1 87 ? -1.204 -8.640 -2.815 1.00 84.94 87 LEU A CA 1
ATOM 724 C C . LEU A 1 87 ? -0.934 -9.427 -4.090 1.00 84.94 87 LEU A C 1
ATOM 726 O O . LEU A 1 87 ? 0.191 -9.876 -4.330 1.00 84.94 87 LEU A O 1
ATOM 730 N N . ASP A 1 88 ? -1.941 -9.518 -4.952 1.00 83.25 88 ASP A N 1
ATOM 731 C CA . ASP A 1 88 ? -1.729 -9.955 -6.324 1.00 83.25 88 ASP A CA 1
ATOM 732 C C . ASP A 1 88 ? -1.150 -8.798 -7.152 1.00 83.25 88 ASP A C 1
ATOM 734 O O . ASP A 1 88 ? -1.876 -7.991 -7.736 1.00 83.25 88 ASP A O 1
ATOM 738 N N . ILE A 1 89 ? 0.183 -8.723 -7.208 1.00 81.31 89 ILE A N 1
ATOM 739 C CA . ILE A 1 89 ? 0.926 -7.700 -7.963 1.00 81.31 89 ILE A CA 1
ATOM 740 C C . ILE A 1 89 ? 0.518 -7.656 -9.448 1.00 81.31 89 ILE A C 1
ATOM 742 O O . ILE A 1 89 ? 0.599 -6.597 -10.071 1.00 81.31 89 ILE A O 1
ATOM 746 N N . SER A 1 90 ? 0.043 -8.768 -10.023 1.00 74.31 90 SER A N 1
ATOM 747 C CA . SER A 1 90 ? -0.430 -8.803 -11.410 1.00 74.31 90 SER A CA 1
ATOM 748 C C . SER A 1 90 ? -1.731 -8.024 -11.608 1.00 74.31 90 SER A C 1
ATOM 750 O O . SER A 1 90 ? -1.917 -7.426 -12.661 1.00 74.31 90 SER A O 1
ATOM 752 N N . SER A 1 91 ? -2.611 -7.980 -10.607 1.00 67.06 91 SER A N 1
ATOM 753 C CA . SER A 1 91 ? -3.844 -7.182 -10.659 1.00 67.06 91 SER A CA 1
ATOM 754 C C . SER A 1 91 ? -3.591 -5.684 -10.449 1.00 67.06 91 SER A C 1
ATOM 756 O O . SER A 1 91 ? -4.225 -4.847 -11.090 1.00 67.06 91 SER A O 1
ATOM 758 N N . VAL A 1 92 ? -2.606 -5.345 -9.610 1.00 63.31 92 VAL A N 1
ATOM 759 C CA . VAL A 1 92 ? -2.237 -3.959 -9.279 1.00 63.31 92 VAL A CA 1
ATOM 760 C C . VAL A 1 92 ? -1.610 -3.236 -10.476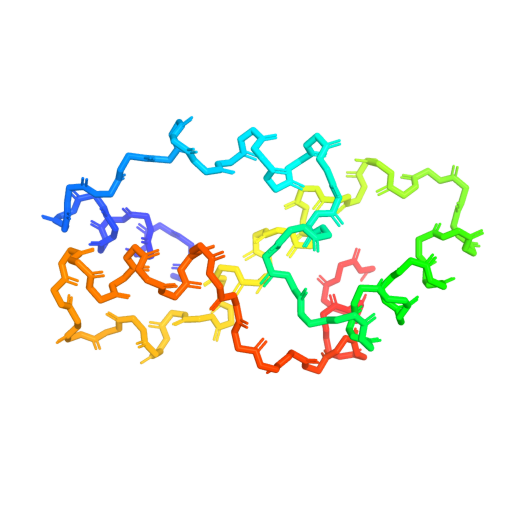 1.00 63.31 92 VAL A C 1
ATOM 762 O O . VAL A 1 92 ? -1.851 -2.050 -10.671 1.00 63.31 92 VAL A O 1
ATOM 765 N N . SER A 1 93 ? -0.843 -3.938 -11.317 1.00 57.59 93 SER A N 1
ATOM 766 C CA . SER A 1 93 ? -0.217 -3.342 -12.506 1.00 57.59 93 SER A CA 1
ATOM 767 C C . SER A 1 93 ? -1.195 -3.093 -13.662 1.00 57.59 93 SER A C 1
ATOM 769 O O . SER A 1 93 ? -1.008 -2.138 -14.411 1.00 57.59 93 SER A O 1
ATOM 771 N N . ILE A 1 94 ? -2.257 -3.898 -13.792 1.00 53.66 94 ILE A N 1
ATOM 772 C CA . ILE A 1 94 ? -3.253 -3.780 -14.876 1.00 53.66 94 ILE A CA 1
ATOM 773 C C . ILE A 1 94 ? -4.127 -2.531 -14.716 1.00 53.66 94 ILE A C 1
ATOM 775 O O . ILE A 1 94 ? -4.535 -1.940 -15.710 1.00 53.66 94 ILE A O 1
ATOM 779 N N . HIS A 1 95 ? -4.410 -2.110 -13.483 1.00 50.31 95 HIS A N 1
ATOM 780 C CA . HIS A 1 95 ? -5.257 -0.944 -13.220 1.00 50.31 95 HIS A CA 1
ATOM 781 C C . HIS A 1 95 ? -4.521 0.405 -13.297 1.00 50.31 95 HIS A C 1
ATOM 783 O O . HIS A 1 95 ? -5.164 1.448 -13.174 1.00 50.31 95 HIS A O 1
ATOM 789 N N . CYS A 1 96 ? -3.200 0.402 -13.509 1.00 50.88 96 CYS A N 1
ATOM 790 C CA . CYS A 1 96 ? -2.369 1.610 -13.556 1.00 50.88 96 CYS A CA 1
ATOM 791 C C . CYS A 1 96 ? -1.803 1.944 -14.954 1.00 50.88 96 CYS A C 1
ATOM 793 O O . CYS A 1 96 ? -1.044 2.908 -15.061 1.00 50.88 96 CYS A O 1
ATOM 795 N N . ILE A 1 97 ? -2.159 1.177 -15.997 1.00 44.81 97 ILE A N 1
ATOM 796 C CA . ILE A 1 97 ? -1.775 1.401 -17.408 1.00 44.81 97 ILE A CA 1
ATOM 797 C C . ILE A 1 97 ? -2.994 1.831 -18.226 1.00 44.81 97 ILE A C 1
ATOM 799 O O . ILE A 1 97 ? -4.064 1.204 -18.064 1.00 44.81 97 ILE A O 1
#

pLDDT: mean 88.59, std 11.0, range [44.81, 96.88]

Sequence (97 aa):
MLPELYSDLEEEEINFSEFVPQWLNFILAPQLALQNTLRLWDVYFSMNDFLEFHPFVCISILSSLKESLEDLEHSEIKSIILRLPELDISSVSIHCI

Radius of gyration: 13.22 Å; chains: 1; bounding box: 29×24×33 Å

Foldseek 3Di:
DLVVLVVLCVVLVNDCVVQVCVCLVVVCPQQEDPVLSVVLVVVQVVDPPSSVLSVQLVSLQSVVCSVVCPPDHSVVVVVCSSHPDDDPSVVSVVVRD

Organism: NCBI:txid133383